Protein AF-A0A962C4H8-F1 (afdb_monomer)

Sequence (76 aa):
LALVPAWAALVEIHEHPQLGPLWTLFALLLVWVADSFAYFAGSRFGRNKLAPRISPGKTLEGVWGALAGSGLVAAI

Radius of gyration: 14.91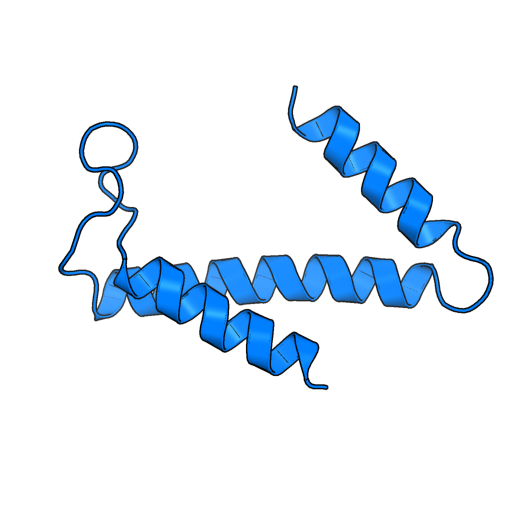 Å; Cα contacts (8 Å, |Δi|>4): 84; chains: 1; bounding box: 30×27×41 Å

Solvent-accessible surface area (backbone atoms only — not comparable to full-atom values): 4007 Å² total; per-residue (Å²): 119,72,60,61,61,52,51,51,51,48,52,58,40,39,67,37,91,89,51,8,65,59,52,37,51,49,54,52,48,38,50,55,37,19,54,51,28,18,49,53,30,19,72,77,62,47,74,50,62,67,38,65,91,84,39,73,82,42,19,51,42,9,52,54,27,15,52,52,41,26,49,55,60,73,73,109

pLDDT: mean 93.46, std 4.5, range [78.25, 97.75]

Secondary structure (DSSP, 8-state):
-THHHHHHHHHHHHT-TTTHHHHHHHHHHHHHHHHHHHHHHHHHH--SEEETTTEEEEEHHHHHHHHHHHHHHHT-

Mean predicted aligned error: 3.87 Å

Structure (mmCIF, N/CA/C/O backbone):
data_AF-A0A962C4H8-F1
#
_entry.id   AF-A0A962C4H8-F1
#
loop_
_atom_site.group_PDB
_atom_site.id
_atom_site.type_symbol
_atom_site.label_atom_id
_atom_site.label_alt_id
_atom_site.label_comp_id
_atom_site.label_asym_id
_atom_site.label_entity_id
_atom_site.label_seq_id
_atom_site.pdbx_PDB_ins_code
_atom_site.Cartn_x
_atom_site.Cartn_y
_atom_site.Cartn_z
_atom_site.occupancy
_atom_site.B_iso_or_equiv
_atom_site.auth_seq_id
_atom_site.auth_comp_id
_atom_site.auth_asym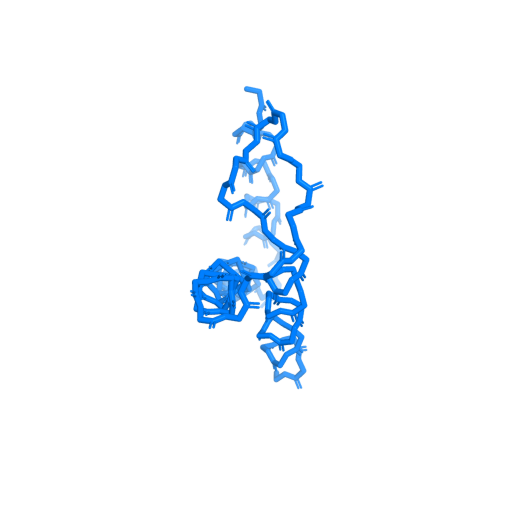_id
_atom_site.auth_atom_id
_atom_site.pdbx_PDB_model_num
ATOM 1 N N . LEU A 1 1 ? 9.256 14.321 3.165 1.00 79.50 1 LEU A N 1
ATOM 2 C CA . LEU A 1 1 ? 10.302 13.271 3.214 1.00 79.50 1 LEU A CA 1
ATOM 3 C C . LEU A 1 1 ? 9.867 11.980 2.528 1.00 79.50 1 LEU A C 1
ATOM 5 O O . LEU A 1 1 ? 10.602 11.551 1.663 1.00 79.50 1 LEU A O 1
ATOM 9 N N . ALA A 1 2 ? 8.686 11.411 2.810 1.00 87.50 2 ALA A N 1
ATOM 10 C CA . ALA A 1 2 ? 8.243 10.156 2.175 1.00 87.50 2 ALA A CA 1
ATOM 11 C C . ALA A 1 2 ? 7.947 10.238 0.658 1.00 87.50 2 ALA A C 1
ATOM 13 O O . ALA A 1 2 ? 8.026 9.230 -0.032 1.00 87.50 2 ALA A O 1
ATOM 14 N N . LEU A 1 3 ? 7.642 11.426 0.122 1.00 91.19 3 LEU A N 1
ATOM 15 C CA . LEU A 1 3 ? 7.301 11.593 -1.300 1.00 91.19 3 LEU A CA 1
ATOM 16 C C . LEU A 1 3 ? 8.494 11.406 -2.247 1.00 91.19 3 LEU A C 1
ATOM 18 O O . LEU A 1 3 ? 8.322 10.864 -3.328 1.00 91.19 3 LEU A O 1
ATOM 22 N N . VAL A 1 4 ? 9.695 11.829 -1.840 1.00 95.50 4 VAL A N 1
ATOM 23 C CA . VAL A 1 4 ? 10.915 11.701 -2.655 1.00 95.50 4 VAL A CA 1
ATOM 24 C C . VAL A 1 4 ? 11.260 10.232 -2.945 1.00 95.50 4 VAL A C 1
ATOM 26 O O . VAL A 1 4 ? 11.382 9.894 -4.120 1.00 95.50 4 VAL A O 1
ATOM 29 N N . PRO A 1 5 ? 11.361 9.332 -1.944 1.00 94.69 5 PRO A N 1
ATOM 30 C CA . PRO A 1 5 ? 11.612 7.920 -2.212 1.00 94.69 5 PRO A CA 1
ATOM 31 C C . PRO A 1 5 ? 10.431 7.236 -2.911 1.00 94.69 5 PRO A C 1
ATOM 33 O O . PRO A 1 5 ? 10.660 6.367 -3.741 1.00 94.69 5 PRO A O 1
ATOM 36 N N . ALA A 1 6 ? 9.183 7.640 -2.640 1.00 93.38 6 ALA A N 1
ATOM 37 C CA . ALA A 1 6 ? 8.024 7.093 -3.350 1.00 93.38 6 ALA A CA 1
ATOM 38 C C . ALA A 1 6 ? 8.053 7.435 -4.849 1.00 93.38 6 ALA A C 1
ATOM 40 O O . ALA A 1 6 ? 7.829 6.566 -5.684 1.00 93.38 6 ALA A O 1
ATOM 41 N N . TRP A 1 7 ? 8.373 8.684 -5.194 1.00 94.62 7 TRP A N 1
ATOM 42 C CA . TRP A 1 7 ? 8.534 9.107 -6.583 1.00 94.62 7 TRP A CA 1
ATOM 43 C C . TRP A 1 7 ? 9.690 8.376 -7.266 1.00 94.62 7 TRP A C 1
ATOM 45 O O . TRP A 1 7 ? 9.509 7.844 -8.357 1.00 94.62 7 TRP A O 1
ATOM 55 N N . ALA A 1 8 ? 10.852 8.303 -6.609 1.00 95.94 8 ALA A N 1
ATOM 56 C CA . ALA A 1 8 ? 12.015 7.595 -7.140 1.00 95.94 8 ALA A CA 1
ATOM 57 C C . ALA A 1 8 ? 11.697 6.119 -7.432 1.00 95.94 8 ALA A C 1
ATOM 59 O O . ALA A 1 8 ? 11.990 5.645 -8.523 1.00 95.94 8 ALA A O 1
ATOM 60 N N . ALA A 1 9 ? 11.013 5.432 -6.512 1.00 94.88 9 ALA A N 1
ATOM 61 C CA . ALA A 1 9 ? 10.591 4.048 -6.709 1.00 94.88 9 ALA A CA 1
ATOM 62 C C . ALA A 1 9 ? 9.608 3.893 -7.881 1.00 94.88 9 ALA A C 1
ATOM 64 O O . ALA A 1 9 ? 9.714 2.943 -8.649 1.00 94.88 9 ALA A O 1
ATOM 65 N N . LEU A 1 10 ? 8.660 4.822 -8.056 1.00 95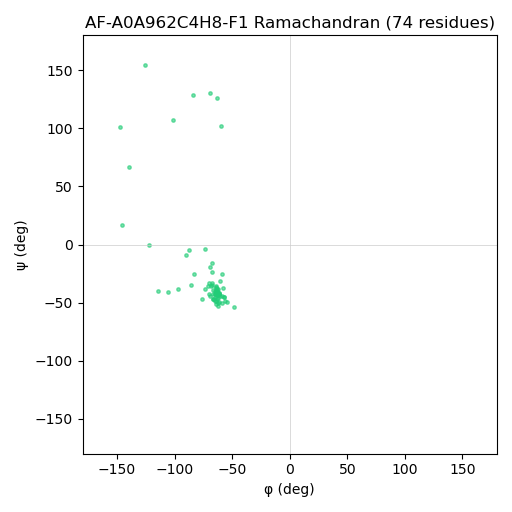.81 10 LEU A N 1
ATOM 66 C CA . LEU A 1 10 ? 7.735 4.777 -9.193 1.00 95.81 10 LEU A CA 1
ATOM 67 C C . LEU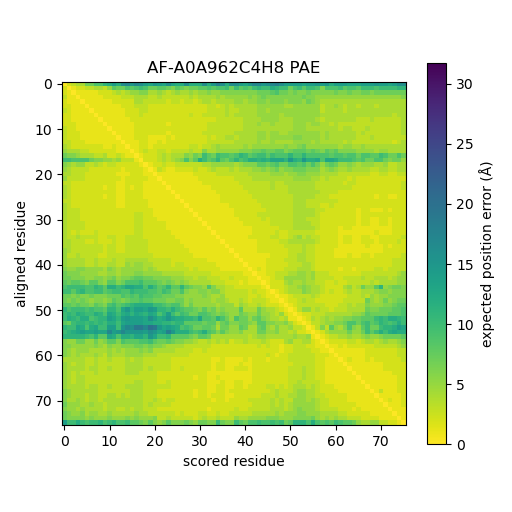 A 1 10 ? 8.456 4.966 -10.533 1.00 95.81 10 LEU A C 1
ATOM 69 O O . LEU A 1 10 ? 8.113 4.271 -11.487 1.00 95.81 10 LEU A O 1
ATOM 73 N N . VAL A 1 11 ? 9.446 5.864 -10.599 1.00 96.75 11 VAL A N 1
ATOM 74 C CA . VAL A 1 11 ? 10.286 6.056 -11.794 1.00 96.75 11 VAL A CA 1
ATOM 75 C C . VAL A 1 11 ? 11.096 4.795 -12.081 1.00 96.75 11 VAL A C 1
ATOM 77 O O . VAL A 1 11 ? 11.048 4.291 -13.197 1.00 96.75 11 VAL A O 1
ATOM 80 N N . GLU A 1 12 ? 11.754 4.233 -11.068 1.00 96.56 12 GLU A N 1
ATOM 81 C CA . GLU A 1 12 ? 12.554 3.011 -11.202 1.00 96.56 12 GLU A CA 1
ATOM 82 C C . GLU A 1 12 ? 11.714 1.822 -11.697 1.00 96.56 12 GLU A C 1
ATOM 84 O O . GLU A 1 12 ? 12.110 1.113 -12.620 1.00 96.56 12 GLU A O 1
ATOM 89 N N . ILE A 1 13 ? 10.509 1.639 -11.145 1.00 96.19 13 ILE A N 1
ATOM 90 C CA . ILE A 1 13 ? 9.570 0.606 -11.603 1.00 96.19 13 ILE A CA 1
ATOM 91 C C . ILE A 1 13 ? 9.141 0.870 -13.053 1.00 96.19 13 ILE A C 1
ATOM 93 O O . ILE A 1 13 ? 9.062 -0.064 -13.851 1.00 96.19 13 ILE A O 1
ATOM 97 N N . HIS A 1 14 ? 8.857 2.127 -13.405 1.00 97.00 14 HIS A N 1
ATOM 98 C CA . HIS A 1 14 ? 8.392 2.500 -14.740 1.00 97.00 14 HIS A CA 1
ATOM 99 C C . HIS A 1 14 ? 9.457 2.306 -15.825 1.00 97.00 14 HIS A C 1
ATOM 101 O O . HIS A 1 14 ? 9.123 1.927 -16.947 1.00 97.00 14 HIS A O 1
ATOM 107 N N . GLU A 1 15 ? 10.729 2.528 -15.494 1.00 96.75 15 GLU A N 1
ATOM 108 C CA . GLU A 1 15 ? 11.864 2.353 -16.407 1.00 96.75 15 GLU A CA 1
ATOM 109 C C . GLU A 1 15 ? 12.210 0.874 -16.669 1.00 96.75 15 GLU A C 1
ATOM 111 O O . GLU A 1 15 ? 13.070 0.576 -17.502 1.00 96.75 15 GLU A O 1
ATOM 116 N N . HIS A 1 16 ? 11.530 -0.078 -16.014 1.00 95.50 16 HIS A N 1
ATOM 117 C CA . HIS A 1 16 ? 11.827 -1.498 -16.175 1.00 95.50 16 HIS A CA 1
ATOM 118 C C . HIS A 1 16 ? 11.577 -1.991 -17.625 1.00 95.50 16 HIS A C 1
ATOM 120 O O . HIS A 1 16 ? 10.448 -1.889 -18.121 1.00 95.50 16 HIS A O 1
ATOM 126 N N . PRO A 1 17 ? 12.564 -2.627 -18.297 1.00 90.94 17 PRO A N 1
ATOM 127 C CA . PRO A 1 17 ? 12.572 -2.796 -19.758 1.00 90.94 17 PRO A CA 1
ATOM 128 C C . PRO A 1 17 ? 11.407 -3.571 -20.381 1.00 90.94 17 PRO A C 1
ATOM 130 O O . PRO A 1 17 ? 11.060 -3.330 -21.533 1.00 90.94 17 PRO A O 1
ATOM 133 N N . GLN A 1 18 ? 10.837 -4.549 -19.673 1.00 93.44 18 GLN A N 1
ATOM 134 C CA . GLN A 1 18 ? 9.826 -5.438 -20.266 1.00 93.44 18 GLN A CA 1
ATOM 135 C C . GLN A 1 18 ? 8.385 -5.020 -19.967 1.00 93.44 18 GLN A C 1
ATOM 137 O O . GLN A 1 18 ? 7.506 -5.190 -20.804 1.00 93.44 18 GLN A O 1
ATOM 142 N N . LEU A 1 19 ? 8.125 -4.538 -18.753 1.00 95.06 19 LEU A N 1
ATOM 143 C CA . LEU A 1 19 ? 6.771 -4.425 -18.202 1.00 95.06 19 LEU A CA 1
ATOM 144 C C . LEU A 1 19 ? 6.614 -3.188 -17.304 1.00 95.06 19 LEU A C 1
ATOM 146 O O . LEU A 1 19 ? 5.667 -3.124 -16.527 1.00 95.06 19 LEU A O 1
ATOM 150 N N . GLY A 1 20 ? 7.525 -2.212 -17.381 1.00 96.44 20 GLY A N 1
ATOM 151 C CA . GLY A 1 20 ? 7.580 -1.075 -16.457 1.00 96.44 20 GLY A CA 1
ATOM 152 C C . GLY A 1 20 ? 6.240 -0.364 -16.236 1.00 96.44 20 GLY A C 1
ATOM 153 O O . GLY A 1 20 ? 5.772 -0.333 -15.098 1.00 96.44 20 GLY A O 1
ATOM 154 N N . PRO A 1 21 ? 5.531 0.091 -17.290 1.00 96.25 21 PRO A N 1
ATOM 155 C CA . PRO A 1 21 ? 4.220 0.724 -17.133 1.00 96.25 21 PRO A CA 1
ATOM 156 C C . PRO A 1 21 ? 3.175 -0.163 -16.441 1.00 96.25 21 PRO A C 1
ATOM 158 O O . PRO A 1 21 ? 2.380 0.331 -15.640 1.00 96.25 21 PRO A O 1
ATOM 161 N N . LEU A 1 22 ? 3.185 -1.472 -16.720 1.00 96.25 22 LEU A N 1
ATOM 162 C CA . LEU A 1 22 ? 2.271 -2.430 -16.093 1.00 96.25 22 LEU A CA 1
ATOM 163 C C . LEU A 1 22 ? 2.611 -2.632 -14.616 1.00 96.25 22 LEU A C 1
ATOM 165 O O . LEU A 1 22 ? 1.705 -2.605 -13.790 1.00 96.25 22 LEU A O 1
ATOM 169 N N . TRP A 1 23 ? 3.892 -2.753 -14.263 1.00 95.44 23 TRP A N 1
ATOM 170 C CA . TRP A 1 23 ? 4.325 -2.836 -12.867 1.00 95.44 23 TRP A CA 1
ATOM 171 C C . TRP A 1 23 ? 4.018 -1.557 -12.085 1.00 95.44 23 TRP A C 1
ATOM 173 O O . TRP A 1 23 ? 3.606 -1.638 -10.929 1.00 95.44 23 TRP A O 1
ATOM 183 N N . THR A 1 24 ? 4.146 -0.380 -12.707 1.00 96.69 24 THR A N 1
ATOM 184 C CA . THR A 1 24 ? 3.747 0.890 -12.085 1.00 96.69 24 THR A CA 1
ATOM 185 C C . THR A 1 24 ? 2.250 0.893 -11.782 1.00 96.69 24 THR A C 1
ATOM 187 O O . THR A 1 24 ? 1.847 1.198 -10.660 1.00 96.69 24 THR A O 1
ATOM 190 N N . LEU A 1 25 ? 1.416 0.523 -12.760 1.00 96.19 25 LEU A N 1
ATOM 191 C CA . LEU A 1 25 ? -0.035 0.438 -12.575 1.00 96.19 25 LEU A CA 1
ATOM 192 C C . LEU A 1 25 ? -0.417 -0.611 -11.530 1.00 96.19 25 LEU A C 1
ATOM 194 O O . LEU A 1 25 ? -1.291 -0.355 -10.707 1.00 96.19 25 LEU A O 1
ATOM 198 N N . PHE A 1 26 ? 0.257 -1.756 -11.523 1.00 95.81 26 PHE A N 1
ATOM 199 C CA . PHE A 1 26 ? 0.059 -2.807 -10.534 1.00 95.81 26 PHE A CA 1
ATOM 200 C C . PHE A 1 26 ? 0.399 -2.330 -9.115 1.00 95.81 26 PHE A C 1
ATOM 202 O O . PHE A 1 26 ? -0.386 -2.541 -8.194 1.00 95.81 26 PHE A O 1
ATOM 209 N N . ALA A 1 27 ? 1.509 -1.609 -8.931 1.00 95.50 27 ALA A N 1
ATOM 210 C CA . ALA A 1 27 ? 1.871 -1.023 -7.641 1.00 95.50 27 ALA A CA 1
ATOM 211 C C . ALA A 1 27 ? 0.826 -0.001 -7.155 1.00 95.50 27 ALA A C 1
ATOM 213 O O . ALA A 1 27 ? 0.438 -0.018 -5.986 1.00 95.50 27 ALA A O 1
ATOM 214 N N . LEU A 1 28 ? 0.326 0.858 -8.051 1.00 96.12 28 LEU A N 1
ATOM 215 C CA . LEU A 1 28 ? -0.752 1.799 -7.730 1.00 96.12 28 LEU A CA 1
ATOM 216 C C . LEU A 1 28 ? -2.049 1.066 -7.364 1.00 96.12 28 LEU A C 1
ATOM 218 O O . LEU A 1 28 ? -2.684 1.408 -6.366 1.00 96.12 28 LEU A O 1
ATOM 222 N N . LEU A 1 29 ? -2.407 0.028 -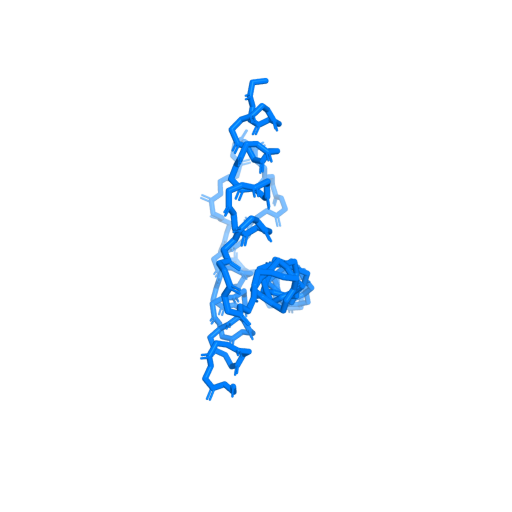8.123 1.00 96.88 29 LEU A N 1
ATOM 223 C CA . LEU A 1 29 ? -3.579 -0.802 -7.865 1.00 96.88 29 LEU A CA 1
ATOM 224 C C . LEU A 1 29 ? -3.493 -1.480 -6.492 1.00 96.88 29 LEU A C 1
ATOM 226 O O . LEU A 1 29 ? -4.467 -1.451 -5.742 1.00 96.88 29 LEU A O 1
ATOM 230 N N . LEU A 1 30 ? -2.329 -2.029 -6.129 1.00 96.62 30 LEU A N 1
ATOM 231 C CA . LEU A 1 30 ? -2.099 -2.627 -4.813 1.00 96.62 30 LEU A CA 1
ATOM 232 C C . LEU A 1 30 ? -2.356 -1.632 -3.678 1.00 96.62 30 LEU A C 1
ATOM 234 O O . LEU A 1 30 ? -3.030 -1.983 -2.709 1.00 96.62 30 LEU A O 1
ATOM 238 N N . VAL A 1 31 ? -1.857 -0.396 -3.797 1.00 96.00 31 VAL A N 1
ATOM 239 C CA . VAL A 1 31 ? -2.065 0.651 -2.783 1.00 96.00 31 VAL A CA 1
ATOM 240 C C . VAL A 1 31 ? -3.537 1.057 -2.708 1.00 96.00 31 VAL A C 1
ATOM 242 O O . VAL A 1 31 ? -4.105 1.095 -1.619 1.00 96.00 31 VAL A O 1
ATOM 245 N N . TRP A 1 32 ? -4.187 1.301 -3.848 1.00 97.50 32 TRP A N 1
ATOM 246 C CA . TRP A 1 32 ? -5.598 1.698 -3.885 1.00 97.50 32 TRP A CA 1
ATOM 247 C C . TRP A 1 32 ? -6.525 0.635 -3.302 1.00 97.50 32 TRP A C 1
ATOM 249 O O . TRP A 1 32 ? -7.459 0.956 -2.559 1.00 97.50 32 TRP A O 1
ATOM 259 N N . VAL A 1 33 ? -6.265 -0.635 -3.613 1.00 97.75 33 VAL A N 1
ATOM 260 C CA . VAL A 1 33 ? -7.028 -1.751 -3.058 1.00 97.75 33 V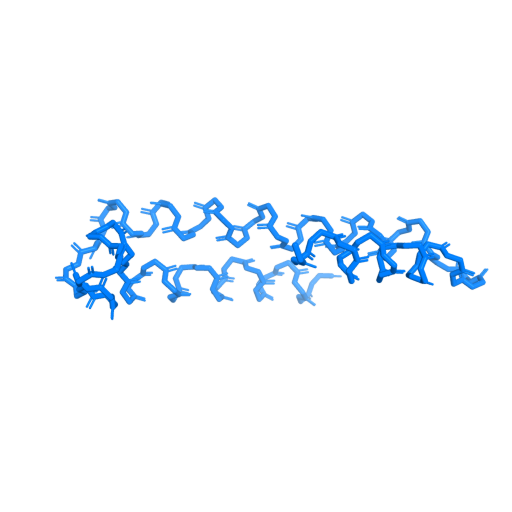AL A CA 1
ATOM 261 C C . VAL A 1 33 ? -6.742 -1.910 -1.568 1.00 97.75 33 VAL A C 1
ATOM 263 O O . VAL A 1 33 ? -7.693 -2.044 -0.799 1.00 97.75 33 VAL A O 1
ATOM 266 N N . ALA A 1 34 ? -5.481 -1.827 -1.134 1.00 97.56 34 ALA A N 1
ATOM 267 C CA . ALA A 1 34 ? -5.139 -1.875 0.286 1.00 97.56 34 ALA A CA 1
ATOM 268 C C . ALA A 1 34 ? -5.877 -0.786 1.083 1.00 97.56 34 ALA A C 1
ATOM 270 O O . ALA A 1 34 ? -6.523 -1.100 2.083 1.00 97.56 34 ALA A O 1
ATOM 271 N N . ASP A 1 35 ? -5.855 0.466 0.619 1.00 96.19 35 ASP A N 1
ATOM 272 C CA . ASP A 1 35 ? -6.510 1.588 1.299 1.00 96.19 35 ASP A CA 1
ATOM 273 C C . ASP A 1 35 ? -8.033 1.426 1.339 1.00 96.19 35 ASP A C 1
ATOM 275 O O . ASP A 1 35 ? -8.660 1.634 2.383 1.00 96.19 35 ASP A O 1
ATOM 279 N N . SER A 1 36 ? -8.633 0.987 0.229 1.00 96.75 36 SER A N 1
ATOM 280 C CA . SER A 1 36 ? -10.076 0.742 0.147 1.00 96.75 36 SER A CA 1
ATOM 281 C C . SER A 1 36 ? -10.505 -0.354 1.121 1.00 96.75 36 SER A C 1
ATOM 283 O O . SER A 1 36 ? -11.417 -0.158 1.926 1.00 96.75 36 SER A O 1
ATOM 285 N N . PHE A 1 37 ? -9.828 -1.504 1.105 1.00 96.69 37 PHE A N 1
ATOM 286 C CA . PHE A 1 37 ? -10.159 -2.618 1.990 1.00 96.69 37 PHE A CA 1
ATOM 287 C C . PHE A 1 37 ? -9.851 -2.311 3.457 1.00 96.69 37 PHE A C 1
ATOM 289 O O . PHE A 1 37 ? -10.629 -2.703 4.327 1.00 96.69 37 PHE A O 1
ATOM 296 N N . ALA A 1 38 ? -8.781 -1.567 3.751 1.00 96.06 38 ALA A N 1
ATOM 297 C CA . ALA A 1 38 ? -8.509 -1.097 5.104 1.00 96.06 38 ALA A CA 1
ATOM 298 C C . ALA A 1 38 ? -9.609 -0.169 5.617 1.00 96.06 38 ALA A C 1
ATOM 300 O O . ALA A 1 38 ? -10.035 -0.299 6.767 1.00 96.06 38 ALA A O 1
ATOM 301 N N . TYR A 1 39 ? -10.105 0.731 4.766 1.00 94.19 39 TYR A N 1
ATOM 302 C CA . TYR A 1 39 ? -11.207 1.622 5.105 1.00 94.19 39 TYR A CA 1
ATOM 303 C C . TYR A 1 39 ? -12.511 0.853 5.351 1.00 94.19 39 TYR A C 1
ATOM 305 O O . TYR A 1 39 ? -13.153 1.045 6.386 1.00 94.19 39 TYR A O 1
ATOM 313 N N . PHE A 1 40 ? -12.899 -0.058 4.454 1.00 95.12 40 PHE A N 1
ATOM 314 C CA . PHE A 1 40 ? -14.133 -0.836 4.610 1.00 95.12 40 PHE A CA 1
ATOM 315 C C . PHE A 1 40 ? -14.074 -1.787 5.809 1.00 95.12 40 PHE A C 1
ATOM 317 O O . PHE A 1 40 ? -14.995 -1.806 6.629 1.00 95.12 40 PHE A O 1
ATOM 324 N N . ALA A 1 41 ? -12.983 -2.541 5.965 1.00 95.12 41 ALA A N 1
ATOM 325 C CA . ALA A 1 41 ? -12.827 -3.454 7.092 1.00 95.12 41 ALA A CA 1
ATOM 326 C C . ALA A 1 41 ? -12.712 -2.692 8.420 1.00 95.12 41 ALA A C 1
ATOM 328 O O . ALA A 1 41 ? -13.359 -3.048 9.407 1.00 95.12 41 ALA A O 1
ATOM 329 N N . GLY A 1 42 ? -11.947 -1.599 8.435 1.00 93.19 42 GLY A N 1
ATOM 330 C CA . GLY A 1 42 ? -11.762 -0.769 9.617 1.00 93.19 42 GLY A CA 1
ATOM 331 C C . GLY A 1 42 ? -13.033 -0.040 10.049 1.00 93.19 42 GLY A C 1
ATOM 332 O O . GLY A 1 42 ? -13.317 0.010 11.242 1.00 93.19 42 GLY A O 1
ATOM 333 N N . SER A 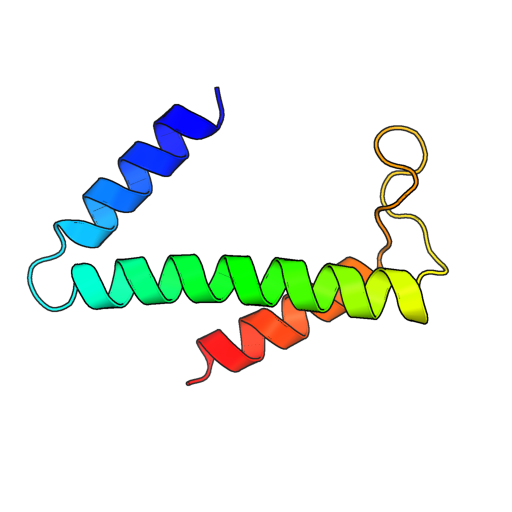1 43 ? -13.838 0.468 9.113 1.00 90.94 43 SER A N 1
ATOM 334 C CA . SER A 1 43 ? -15.101 1.149 9.435 1.00 90.94 43 SER A CA 1
ATOM 335 C C . SER A 1 43 ? -16.200 0.183 9.881 1.00 90.94 43 SER A C 1
ATOM 337 O O . SER A 1 43 ? -16.952 0.497 10.803 1.00 90.94 43 SER A O 1
ATOM 339 N N . ARG A 1 44 ? -16.297 -1.007 9.270 1.00 92.06 44 ARG A N 1
ATOM 340 C CA . ARG A 1 44 ? -17.378 -1.962 9.556 1.00 92.06 44 ARG A CA 1
ATOM 341 C C . ARG A 1 44 ? -17.102 -2.871 10.752 1.00 92.06 44 ARG A C 1
ATOM 343 O O . ARG A 1 44 ? -18.050 -3.229 11.456 1.00 92.06 44 ARG A O 1
ATOM 350 N N . PHE A 1 45 ? -15.840 -3.253 10.954 1.00 92.19 45 PHE A N 1
ATOM 351 C CA . PHE A 1 45 ? -15.417 -4.253 11.942 1.00 92.19 45 PHE A CA 1
ATOM 352 C C . PHE A 1 45 ? -14.393 -3.728 12.954 1.00 92.19 45 PHE A C 1
ATOM 354 O O . PHE A 1 45 ? -13.994 -4.473 13.846 1.00 92.19 45 PHE A O 1
ATOM 361 N N . GLY A 1 46 ? -13.977 -2.463 12.849 1.00 88.06 46 GLY A N 1
ATOM 362 C CA . GLY A 1 46 ? -12.945 -1.867 13.692 1.00 88.06 46 GLY A CA 1
ATOM 363 C C . GLY A 1 46 ? -13.286 -1.889 15.177 1.00 88.06 46 GLY A C 1
ATOM 364 O O . GLY A 1 46 ? -14.045 -1.053 15.666 1.00 88.06 46 GLY A O 1
ATOM 365 N N . ARG A 1 47 ? -12.683 -2.827 15.906 1.00 89.56 47 ARG A N 1
ATOM 366 C CA . ARG A 1 47 ? -12.822 -2.974 17.361 1.00 89.56 47 ARG A CA 1
ATOM 367 C C . ARG A 1 47 ? -11.499 -2.712 18.055 1.00 89.56 47 ARG A C 1
ATOM 369 O O . ARG A 1 47 ? -11.466 -2.038 19.083 1.00 89.56 47 ARG A O 1
ATOM 376 N N . ASN A 1 48 ? -10.407 -3.195 17.469 1.00 91.62 48 ASN A N 1
ATOM 377 C CA . ASN A 1 48 ? -9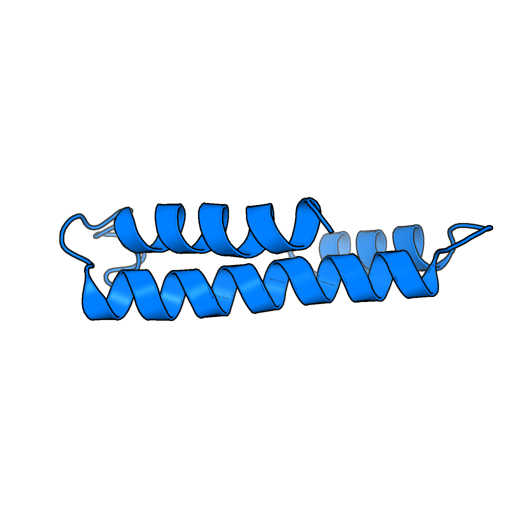.083 -3.101 18.054 1.00 91.62 48 ASN A CA 1
ATOM 378 C C . ASN A 1 48 ? -8.290 -1.966 17.403 1.00 91.62 48 ASN A C 1
ATOM 380 O O . ASN A 1 48 ? -7.840 -2.072 16.264 1.00 91.62 48 ASN A O 1
ATOM 384 N N . LYS A 1 49 ? -8.099 -0.858 18.126 1.00 90.50 49 LYS A N 1
ATOM 385 C CA . LYS A 1 49 ? -7.314 0.285 17.632 1.00 90.50 49 LYS A CA 1
ATOM 386 C C . LYS A 1 49 ? -5.833 -0.083 17.551 1.00 90.50 49 LYS A C 1
ATOM 388 O O . LYS A 1 49 ? -5.262 -0.550 18.529 1.00 90.50 49 LYS A O 1
ATOM 393 N N . LEU A 1 50 ? -5.208 0.195 16.410 1.00 89.12 50 LEU A N 1
ATOM 394 C CA . LEU A 1 50 ? -3.790 -0.083 16.174 1.00 89.12 50 LEU A CA 1
ATOM 395 C C . LEU A 1 50 ? -2.892 0.941 16.879 1.00 89.12 50 LEU A C 1
ATOM 397 O O . LEU A 1 50 ? -1.923 0.584 17.539 1.00 89.12 50 LEU A O 1
ATOM 401 N N . ALA A 1 51 ? -3.208 2.228 16.735 1.00 87.94 51 ALA A N 1
ATOM 402 C CA . ALA A 1 51 ? -2.376 3.316 17.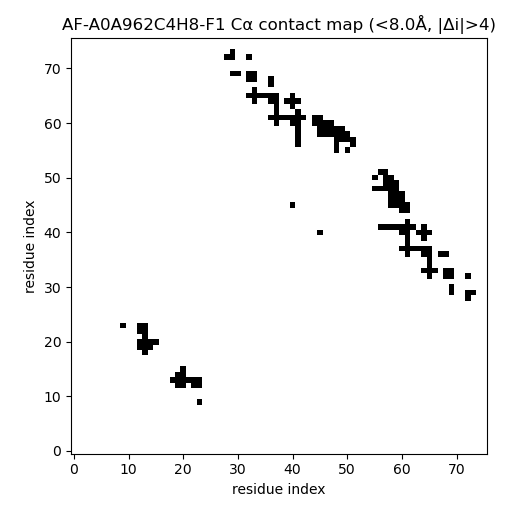245 1.00 87.94 51 ALA A CA 1
ATOM 403 C C . ALA A 1 51 ? -3.240 4.435 17.848 1.00 87.94 51 ALA A C 1
ATOM 405 O O . ALA A 1 51 ? -3.259 5.547 17.320 1.00 87.94 51 ALA A O 1
ATOM 406 N N . PRO A 1 52 ? -3.947 4.185 18.967 1.00 83.56 52 PRO A N 1
ATOM 407 C CA . PRO A 1 52 ? -4.952 5.107 19.504 1.00 83.56 52 PRO A CA 1
ATOM 408 C C . PRO A 1 52 ? -4.412 6.502 19.855 1.00 83.56 52 PRO A C 1
ATOM 410 O O . PRO A 1 52 ? -5.177 7.459 19.829 1.00 83.56 52 PRO A O 1
ATOM 413 N N . ARG A 1 53 ? -3.109 6.631 20.153 1.00 86.25 53 ARG A N 1
ATOM 414 C CA . ARG A 1 53 ? -2.455 7.916 20.462 1.00 86.25 53 ARG A CA 1
ATOM 415 C C . ARG A 1 53 ? -2.024 8.720 19.229 1.00 86.25 53 ARG A C 1
ATOM 417 O O . ARG A 1 53 ? -1.889 9.929 19.336 1.00 86.25 53 ARG A O 1
ATOM 424 N N . ILE A 1 54 ? -1.782 8.064 18.091 1.00 87.38 54 ILE A N 1
ATOM 425 C CA . ILE A 1 54 ? -1.243 8.697 16.870 1.00 87.38 54 ILE A CA 1
ATOM 426 C C . ILE A 1 54 ? -2.347 8.858 15.818 1.00 87.38 54 ILE A C 1
ATOM 428 O O . ILE A 1 54 ? -2.430 9.878 15.145 1.00 87.38 54 ILE A O 1
ATOM 432 N N . SER A 1 55 ? -3.202 7.843 15.669 1.00 80.44 55 SER A N 1
ATOM 433 C CA . SER A 1 55 ? -4.302 7.825 14.710 1.00 80.44 55 SER A CA 1
ATOM 434 C C . SER A 1 55 ? -5.480 7.022 15.275 1.00 80.44 55 SER A C 1
ATOM 436 O O . SER A 1 55 ? -5.471 5.787 15.230 1.00 80.44 55 SER A O 1
ATOM 438 N N . PRO A 1 56 ? -6.520 7.694 15.800 1.00 78.25 56 PRO A N 1
ATOM 439 C CA . PRO A 1 56 ? -7.649 7.018 16.437 1.00 78.25 56 PRO A CA 1
ATOM 440 C C . PRO A 1 56 ? -8.508 6.199 15.460 1.00 78.25 56 PRO A C 1
ATOM 442 O O . PRO A 1 56 ? -9.276 5.355 15.917 1.00 78.25 56 PRO A O 1
ATOM 445 N N . GLY A 1 57 ? -8.372 6.436 14.149 1.00 83.31 57 GLY A N 1
ATOM 446 C CA . GLY A 1 57 ? -9.109 5.737 13.092 1.00 83.31 57 GLY A CA 1
ATOM 447 C C . GLY A 1 57 ? -8.438 4.468 12.557 1.00 83.31 57 GLY A C 1
ATOM 448 O O . GLY A 1 57 ? -9.073 3.736 11.806 1.00 83.31 57 GLY A O 1
ATOM 449 N N . LYS A 1 58 ? -7.180 4.175 12.922 1.00 88.31 58 LYS A N 1
ATOM 450 C CA . LYS A 1 58 ? -6.502 2.943 12.483 1.00 88.31 58 LYS A CA 1
ATOM 451 C C . LYS A 1 58 ? -6.864 1.770 13.386 1.00 88.31 58 LYS A C 1
ATOM 453 O O . LYS A 1 58 ? -6.682 1.845 14.604 1.00 88.31 58 LYS A O 1
ATOM 458 N N . THR A 1 59 ? -7.295 0.666 12.787 1.00 95.25 59 THR A N 1
ATOM 459 C CA . THR A 1 59 ? -7.681 -0.564 13.490 1.00 95.25 59 THR A CA 1
ATOM 460 C C . THR A 1 59 ? -6.924 -1.776 12.950 1.00 95.25 59 THR A C 1
ATOM 462 O O . THR A 1 59 ? -6.481 -1.774 11.801 1.00 95.25 59 THR A O 1
ATOM 465 N N . LEU A 1 60 ? -6.755 -2.810 13.779 1.00 94.81 60 LEU A N 1
ATOM 466 C CA . LEU A 1 60 ? -6.143 -4.078 13.369 1.00 94.81 60 LEU A CA 1
ATOM 467 C C . LEU A 1 60 ? -6.993 -4.777 12.308 1.00 94.81 60 LEU A C 1
ATOM 469 O O . LEU A 1 60 ? -6.452 -5.354 11.373 1.00 94.81 60 LEU A O 1
ATOM 473 N N . GLU A 1 61 ? -8.318 -4.678 12.407 1.00 96.19 61 GLU A N 1
ATOM 474 C CA . GLU A 1 61 ? -9.230 -5.230 11.406 1.00 96.19 61 GLU A CA 1
ATOM 475 C C . GLU A 1 61 ? -9.055 -4.549 10.044 1.00 96.19 61 GLU A C 1
ATOM 477 O O . GLU A 1 61 ? -9.092 -5.219 9.016 1.00 96.19 61 GLU A O 1
ATOM 482 N N . GLY A 1 62 ? -8.781 -3.239 10.033 1.00 95.94 62 GLY A N 1
ATOM 483 C CA . GLY A 1 62 ? -8.398 -2.522 8.819 1.00 95.94 62 GLY A CA 1
ATOM 484 C C . GLY A 1 62 ? -7.104 -3.064 8.207 1.00 95.94 62 GLY A C 1
ATOM 485 O O . GLY A 1 62 ? -7.042 -3.274 7.002 1.00 95.94 62 GLY A O 1
ATOM 486 N N . VAL A 1 63 ? -6.089 -3.373 9.022 1.00 95.75 63 VAL A N 1
ATOM 487 C CA . VAL A 1 63 ? -4.831 -3.969 8.530 1.00 95.75 63 VAL A CA 1
ATOM 488 C C . VAL A 1 63 ? -5.079 -5.333 7.885 1.00 95.75 63 VAL A C 1
ATOM 490 O O . VAL A 1 63 ? -4.603 -5.578 6.780 1.00 95.75 63 VAL A O 1
ATOM 493 N N . TRP A 1 64 ? -5.863 -6.198 8.531 1.00 96.81 64 TRP A N 1
ATOM 494 C CA . TRP A 1 64 ? -6.226 -7.498 7.962 1.00 96.81 64 TRP A CA 1
ATOM 495 C C . TRP A 1 64 ? -7.043 -7.368 6.675 1.00 96.81 64 TRP A C 1
ATOM 497 O O . TRP A 1 64 ? -6.809 -8.120 5.731 1.00 96.81 64 TRP A O 1
ATOM 507 N N . GLY A 1 65 ? -7.947 -6.387 6.606 1.00 96.25 65 GLY A N 1
ATOM 508 C CA . GLY A 1 65 ? -8.666 -6.049 5.379 1.00 96.25 65 GLY A CA 1
ATOM 509 C C . GLY A 1 65 ? -7.718 -5.654 4.249 1.00 96.25 65 GLY A C 1
ATOM 510 O O . GLY A 1 65 ? -7.794 -6.233 3.168 1.00 96.25 65 GLY A O 1
ATOM 511 N N . ALA A 1 66 ? -6.792 -4.727 4.513 1.00 96.94 66 ALA A N 1
ATOM 512 C CA . ALA A 1 66 ? -5.767 -4.313 3.555 1.00 96.94 66 ALA A CA 1
ATOM 513 C C . ALA A 1 66 ? -4.957 -5.507 3.035 1.00 96.94 66 ALA A C 1
ATOM 515 O O . ALA A 1 66 ? -4.817 -5.650 1.826 1.00 96.94 66 ALA A O 1
ATOM 516 N N . LEU A 1 67 ? -4.467 -6.366 3.938 1.00 96.75 67 LEU A N 1
ATOM 517 C CA . LEU A 1 67 ? -3.674 -7.552 3.593 1.00 96.75 67 LEU A CA 1
ATOM 518 C C . LEU A 1 67 ? -4.453 -8.543 2.725 1.00 96.75 67 LEU A C 1
ATOM 520 O O . LEU A 1 67 ? -3.903 -9.075 1.766 1.00 96.75 67 LEU A O 1
ATOM 524 N N . ALA A 1 68 ? -5.727 -8.786 3.039 1.00 97.06 68 ALA A N 1
ATOM 525 C CA . ALA A 1 68 ? -6.569 -9.664 2.235 1.00 97.06 68 ALA A CA 1
ATOM 526 C C . ALA A 1 68 ? -6.833 -9.070 0.842 1.00 97.06 68 ALA A C 1
ATOM 528 O O . ALA A 1 68 ? -6.678 -9.764 -0.159 1.00 97.06 68 ALA A O 1
ATOM 529 N N . GLY A 1 69 ? -7.195 -7.785 0.766 1.00 96.25 69 GLY A N 1
ATOM 530 C CA . GLY A 1 69 ? -7.494 -7.108 -0.497 1.00 96.25 69 GLY A CA 1
ATOM 531 C C . GLY A 1 69 ? -6.283 -7.026 -1.425 1.00 96.25 69 GLY A C 1
ATOM 532 O O . GLY A 1 69 ? -6.362 -7.432 -2.583 1.00 96.25 69 GLY A O 1
ATOM 533 N N . SER A 1 70 ? -5.145 -6.545 -0.921 1.00 96.00 70 SER A N 1
ATOM 534 C CA . SER A 1 70 ? -3.919 -6.458 -1.721 1.00 96.00 70 SER A CA 1
ATOM 535 C C . SER A 1 70 ? -3.322 -7.833 -2.020 1.00 96.00 70 SER A C 1
ATOM 537 O O . SER A 1 70 ? -2.813 -8.036 -3.116 1.00 96.00 70 SER A O 1
ATOM 539 N N . GLY A 1 71 ? -3.447 -8.802 -1.107 1.00 96.75 71 GLY A N 1
ATOM 540 C CA . GLY A 1 71 ? -3.035 -10.186 -1.340 1.00 96.75 71 GLY A CA 1
ATOM 541 C C . GLY A 1 71 ? -3.806 -10.856 -2.479 1.00 96.75 71 GLY A C 1
ATOM 542 O O . GLY A 1 71 ? -3.205 -11.568 -3.277 1.00 96.75 71 GLY A O 1
ATOM 543 N N . LEU A 1 72 ? -5.111 -10.584 -2.608 1.00 95.75 72 LEU A N 1
ATOM 544 C CA . LEU A 1 72 ? -5.913 -11.055 -3.742 1.00 95.75 72 LEU A CA 1
ATOM 545 C C . LEU A 1 72 ? -5.454 -10.438 -5.064 1.00 95.75 72 LEU A C 1
ATOM 547 O O . LEU A 1 72 ? -5.342 -11.154 -6.050 1.00 95.75 72 LEU A O 1
ATOM 551 N N . VAL A 1 73 ? -5.159 -9.135 -5.083 1.00 95.00 73 VAL A N 1
ATOM 552 C CA . VAL A 1 73 ? -4.615 -8.463 -6.277 1.00 95.00 73 VAL A CA 1
ATOM 553 C C . VAL A 1 73 ? -3.245 -9.021 -6.643 1.00 95.00 73 VAL A C 1
ATOM 555 O O . VAL A 1 73 ? -2.973 -9.221 -7.815 1.00 95.00 73 VAL A O 1
ATOM 558 N N . ALA A 1 74 ? -2.398 -9.300 -5.651 1.00 93.62 74 ALA A N 1
ATOM 559 C CA . ALA A 1 74 ? -1.065 -9.840 -5.881 1.00 93.62 74 ALA A CA 1
ATOM 560 C C . ALA A 1 74 ? -1.058 -11.287 -6.398 1.00 93.62 74 ALA A C 1
ATOM 562 O O . ALA A 1 74 ? -0.046 -11.738 -6.929 1.00 93.62 74 ALA A O 1
ATOM 563 N N . ALA A 1 75 ? -2.157 -12.017 -6.208 1.00 92.88 75 ALA A N 1
ATOM 564 C CA . ALA A 1 75 ? -2.310 -13.396 -6.655 1.00 92.88 75 ALA A CA 1
ATOM 565 C C . ALA A 1 75 ? -2.830 -13.526 -8.101 1.00 92.88 75 ALA A C 1
ATOM 567 O O . ALA A 1 75 ? -2.945 -14.652 -8.588 1.00 92.88 75 ALA A O 1
ATOM 568 N N . ILE A 1 76 ? -3.172 -12.409 -8.756 1.00 84.12 76 ILE A N 1
ATOM 569 C CA . ILE A 1 76 ? -3.675 -12.331 -10.138 1.00 84.12 76 ILE A CA 1
ATOM 570 C C . ILE A 1 76 ? -2.557 -11.818 -11.043 1.00 84.12 76 ILE A C 1
ATOM 572 O O . ILE A 1 76 ? -2.383 -12.414 -12.129 1.00 84.12 76 ILE A O 1
#

Foldseek 3Di:
DVVVVVVVVLVVQLPPPPQSVVSSVLVVQLVVQLQVQLQVQQVPPFDAAPCCPPDVSGGPSSNVRSCVRSVVSVVD